Protein 6W9Y (pdb70)

Secondary structure (DSSP, 8-state):
-HHHHHHHHHHHHHHHHHHHHHHHHHH-/-HHHHHHHHHHHHHHHHHHHHHHHHHH-/-HHHHHHHHHHHHHHHHHHHHHHHHHH-/-HHHHHHHHHHHHHHHHHHHHHH-

Radius of gyration: 13.81 Å; Cα contacts (8 Å, |Δi|>4): 147; chains: 4; bounding box: 20×27×42 Å

Sequence (108 aa):
PELLFILVAILGGLFGAIVAFLLALRRLPELLFILVAILGGLFGAIVAFLLALRRLPELLFILVAILGGLFGAIVAFLLALRRLELLFILVAILGGLFGAIVAFLLAL

Solvent-accessible surface area: 7467 Å² total; per-residue (Å²): 107,128,150,74,30,57,85,22,0,47,83,6,0,46,125,5,12,85,56,2,110,101,51,23,87,194,105,179,108,108,123,119,123,11,99,65,0,33,121,5,0,48,117,0,8,81,43,15,120,103,103,47,86,194,210,179,114,103,124,49,106,43,62,2,0,64,27,0,0,36,33,0,1,10,48,10,49,32,85,51,71,172,144,192,161,33,105,163,62,1,70,65,69,39,47,51,19,111,38,29,4,55,60,64,49,144,94,66

B-factor: mean 86.13, std 27.81, range [41.72, 171.98]

Foldseek 3Di:
DVVVVVVVVVVVVVVVVVVVVVVVVVVD/DVVVVVVVVVVVVVVVVVVVVVVVVVVD/DVVVVVVVVVVVVVVVVVVVVVVVVVVD/DVVVVVVVVVVVVVVVVVVVVVVD

Structure (mmCIF, N/CA/C/O backbone):
data_6W9Y
#
_entry.id   6W9Y
#
_cell.length_a   41.489
_cell.length_b   64.975
_cell.length_c   85.160
_cell.angle_alpha   90.000
_cell.angle_beta   90.000
_cell.angle_gamma   90.000
#
_symmetry.space_group_name_H-M   'C 2 2 21'
#
loop_
_entity.id
_entity.type
_entity.pdbx_description
1 polymer 'De novo designed receptor transmembrane domain proMP 1.2'
2 non-polymer '(2S)-2,3-dihydroxypropyl (9Z)-octadec-9-enoate'
#
loop_
_atom_site.group_PDB
_atom_site.id
_atom_site.type_symbol
_atom_site.label_atom_id
_atom_site.label_alt_id
_atom_site.label_comp_id
_atom_site.label_asym_id
_atom_site.label_entity_id
_atom_site.label_seq_id
_atom_site.pdbx_PDB_ins_code
_atom_site.Cartn_x
_atom_site.Cartn_y
_atom_site.Cartn_z
_atom_site.occupancy
_atom_site.B_iso_or_equiv
_atom_site.auth_seq_id
_atom_site.auth_comp_id
_atom_site.auth_asym_id
_atom_site.auth_atom_id
_atom_site.pdbx_PDB_model_num
ATOM 1 N N . PRO A 1 2 ? 3.123 7.290 13.602 1.00 90.09 2 PRO A N 1
ATOM 2 C CA . PRO A 1 2 ? 2.319 8.407 13.096 1.00 86.59 2 PRO A CA 1
ATOM 3 C C . PRO A 1 2 ? 3.076 9.269 12.089 1.00 79.91 2 PRO A C 1
ATOM 4 O O . PRO A 1 2 ? 2.454 9.874 11.216 1.00 84.97 2 PRO A O 1
ATOM 8 N N . GLU A 1 3 ? 4.404 9.327 12.211 1.00 75.44 3 GLU A N 1
ATOM 9 C CA . GLU A 1 3 ? 5.189 10.104 11.257 1.00 67.82 3 GLU A CA 1
ATOM 10 C C . GLU A 1 3 ? 5.170 9.459 9.877 1.00 71.30 3 GLU A C 1
ATOM 11 O O . GLU A 1 3 ? 5.093 10.159 8.861 1.00 65.60 3 GLU A O 1
ATOM 17 N N . LEU A 1 4 ? 5.229 8.127 9.821 1.00 79.91 4 LEU A N 1
ATOM 18 C CA . LEU A 1 4 ? 5.205 7.440 8.534 1.00 78.31 4 LEU A CA 1
ATOM 19 C C . LEU A 1 4 ? 3.868 7.635 7.828 1.00 73.00 4 LEU A C 1
ATOM 20 O O . LEU A 1 4 ? 3.827 7.787 6.602 1.00 73.64 4 LEU A O 1
ATOM 25 N N . LEU A 1 5 ? 2.765 7.640 8.582 1.00 72.96 5 LEU A N 1
ATOM 26 C CA . LEU A 1 5 ? 1.458 7.837 7.964 1.00 67.36 5 LEU A CA 1
ATOM 27 C C . LEU A 1 5 ? 1.266 9.277 7.503 1.00 63.16 5 LEU A C 1
ATOM 28 O O . LEU A 1 5 ? 0.563 9.520 6.515 1.00 71.48 5 LEU A O 1
ATOM 33 N N . PHE A 1 6 ? 1.884 10.238 8.193 1.00 58.60 6 PHE A N 1
ATOM 34 C CA . PHE A 1 6 ? 1.773 11.637 7.791 1.00 57.67 6 PHE A CA 1
ATOM 35 C C . PHE A 1 6 ? 2.384 11.862 6.414 1.00 53.35 6 PHE A C 1
ATOM 36 O O . PHE A 1 6 ? 1.756 12.457 5.530 1.00 56.43 6 PHE A O 1
ATOM 44 N N . ILE A 1 7 ? 3.618 11.393 6.214 1.00 54.20 7 ILE A N 1
ATOM 45 C CA . ILE A 1 7 ? 4.281 11.575 4.928 1.00 57.32 7 ILE A CA 1
ATOM 46 C C . ILE A 1 7 ? 3.652 10.684 3.864 1.00 61.08 7 ILE A C 1
ATOM 47 O O . ILE A 1 7 ? 3.710 10.997 2.669 1.00 58.53 7 ILE A O 1
ATOM 52 N N . LEU A 1 8 ? 3.030 9.574 4.270 1.00 63.20 8 LEU A N 1
ATOM 53 C CA . LEU A 1 8 ? 2.392 8.684 3.306 1.00 65.10 8 LEU A CA 1
ATOM 54 C C . LEU A 1 8 ? 1.187 9.353 2.657 1.00 70.33 8 LEU A C 1
ATOM 55 O O . LEU A 1 8 ? 1.117 9.483 1.429 1.00 62.96 8 LEU A O 1
ATOM 60 N N . VAL A 1 9 ? 0.222 9.788 3.472 1.00 73.76 9 VAL A N 1
ATOM 61 C CA . VAL A 1 9 ? -0.968 10.436 2.935 1.00 66.93 9 VAL A CA 1
ATOM 62 C C . VAL A 1 9 ? -0.639 11.775 2.290 1.00 65.48 9 VAL A C 1
ATOM 63 O O . VAL A 1 9 ? -1.423 12.274 1.474 1.00 61.24 9 VAL A O 1
ATOM 67 N N . ALA A 1 10 ? 0.501 12.378 2.638 1.00 46.51 10 ALA A N 1
ATOM 68 C CA . ALA A 1 10 ? 0.944 13.570 1.924 1.00 57.76 10 ALA A CA 1
ATOM 69 C C . ALA A 1 10 ? 1.389 13.220 0.511 1.00 57.41 10 ALA A C 1
ATOM 70 O O . ALA A 1 10 ? 1.102 13.958 -0.439 1.00 58.78 10 ALA A O 1
ATOM 72 N N . ILE A 1 11 ? 2.090 12.095 0.355 1.00 55.00 11 ILE A N 1
ATOM 73 C CA . ILE A 1 11 ? 2.466 11.626 -0.974 1.00 56.90 11 ILE A CA 1
ATOM 74 C C . ILE A 1 11 ? 1.238 11.134 -1.729 1.00 55.73 11 ILE A C 1
ATOM 75 O O . ILE A 1 11 ? 1.076 11.408 -2.924 1.00 53.16 11 ILE A O 1
ATOM 80 N N . LEU A 1 12 ? 0.353 10.403 -1.045 1.00 51.85 12 LEU A N 1
ATOM 81 C CA . LEU A 1 12 ? -0.874 9.947 -1.688 1.00 55.66 12 LEU A CA 1
ATOM 82 C C . LEU A 1 12 ? -1.768 11.119 -2.069 1.00 57.82 12 LEU A C 1
ATOM 83 O O . LEU A 1 12 ? -2.451 11.070 -3.098 1.00 53.98 12 LEU A O 1
ATOM 88 N N . GLY A 1 13 ? -1.775 12.181 -1.260 1.00 57.43 13 GLY A N 1
ATOM 89 C CA . GLY A 1 13 ? -2.533 13.368 -1.624 1.00 56.48 13 GLY A CA 1
ATOM 90 C C . GLY A 1 13 ? -2.005 14.028 -2.884 1.00 52.81 13 GLY A C 1
ATOM 91 O O . GLY A 1 13 ? -2.778 14.436 -3.755 1.00 59.18 13 GLY A O 1
ATOM 92 N N . GLY A 1 14 ? -0.682 14.140 -2.996 1.00 48.26 14 GLY A N 1
ATOM 93 C CA . GLY A 1 14 ? -0.098 14.665 -4.218 1.00 53.84 14 GLY A CA 1
ATOM 94 C C . GLY A 1 14 ? -0.266 13.718 -5.389 1.00 59.42 14 GLY A C 1
ATOM 95 O O . GLY A 1 14 ? -0.452 14.153 -6.529 1.00 54.08 14 GLY A O 1
ATOM 96 N N . LEU A 1 15 ? -0.194 12.410 -5.127 1.00 52.72 15 LEU A N 1
ATOM 97 C CA . LEU A 1 15 ? -0.450 11.425 -6.173 1.00 55.87 15 LEU A CA 1
ATOM 98 C C . LEU A 1 15 ? -1.900 11.488 -6.638 1.00 58.71 15 LEU A C 1
ATOM 99 O O . LEU A 1 15 ? -2.183 11.380 -7.837 1.0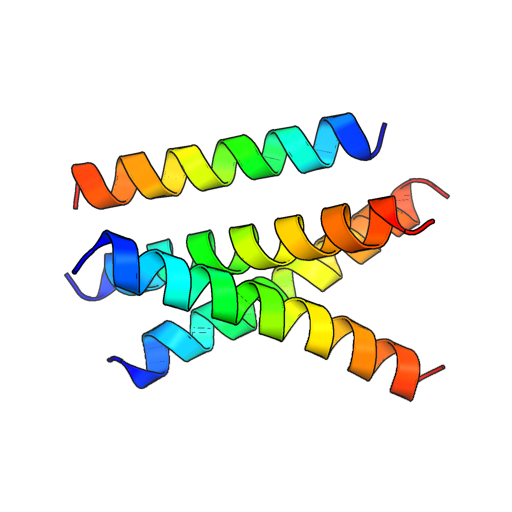0 65.96 15 LEU A O 1
ATOM 104 N N . PHE A 1 16 ? -2.830 11.669 -5.699 1.00 61.19 16 PHE A N 1
ATOM 105 C CA . PHE A 1 16 ? -4.244 11.756 -6.049 1.00 62.44 16 PHE A CA 1
ATOM 106 C C . PHE A 1 16 ? -4.575 13.096 -6.695 1.00 63.21 16 PHE A C 1
ATOM 107 O O . PHE A 1 16 ? -5.400 13.161 -7.613 1.00 54.89 16 PHE A O 1
ATOM 115 N N . GLY A 1 17 ? -3.940 14.175 -6.232 1.00 59.98 17 GLY A N 1
ATOM 116 C CA . GLY A 1 17 ? -4.231 15.487 -6.784 1.00 63.92 17 GLY A CA 1
ATOM 117 C C . GLY A 1 17 ? -3.777 15.650 -8.220 1.00 62.47 17 GLY A C 1
ATOM 118 O O . GLY A 1 17 ? -4.403 16.383 -8.992 1.00 67.95 17 GLY A O 1
ATOM 119 N N . ALA A 1 18 ? -2.692 14.975 -8.603 1.00 50.45 18 ALA A N 1
ATOM 120 C CA . ALA A 1 18 ? -2.216 15.069 -9.979 1.00 56.32 18 ALA A CA 1
ATOM 121 C C . ALA A 1 18 ? -3.147 14.353 -10.947 1.00 58.87 18 ALA A C 1
ATOM 122 O O . ALA A 1 18 ? -3.313 14.796 -12.090 1.00 54.42 18 ALA A O 1
ATOM 124 N N . ILE A 1 19 ? -3.770 13.259 -10.510 1.00 52.55 19 ILE A N 1
ATOM 125 C CA . ILE A 1 19 ? -4.677 12.525 -11.384 1.00 65.75 19 ILE A CA 1
ATOM 126 C C . ILE A 1 19 ? -5.960 13.316 -11.603 1.00 74.75 19 ILE A C 1
ATOM 127 O O . ILE A 1 19 ? -6.470 13.398 -12.727 1.00 79.56 19 ILE A O 1
ATOM 132 N N . VAL A 1 20 ? -6.505 13.904 -10.535 1.00 58.01 20 VAL A N 1
ATOM 133 C CA . VAL A 1 20 ? -7.718 14.707 -10.664 1.00 63.57 20 VAL A CA 1
ATOM 134 C C . VAL A 1 20 ? -7.458 15.927 -11.539 1.00 62.14 20 VAL A C 1
ATOM 135 O O . VAL A 1 20 ? -8.311 16.330 -12.340 1.00 65.27 20 VAL A O 1
ATOM 139 N N . ALA A 1 21 ? -6.276 16.530 -11.404 1.00 60.34 21 ALA A N 1
ATOM 140 C CA . ALA A 1 21 ? -5.918 17.649 -12.269 1.00 71.55 21 ALA A CA 1
ATOM 141 C C . ALA A 1 21 ? -5.766 17.199 -13.718 1.00 68.63 21 ALA A C 1
ATOM 142 O O . ALA A 1 21 ? -6.127 17.937 -14.643 1.00 68.15 21 ALA A O 1
ATOM 144 N N . PHE A 1 22 ? -5.236 15.992 -13.935 1.00 61.04 22 PHE A N 1
ATOM 145 C CA . PHE A 1 22 ? -5.127 15.468 -15.293 1.00 70.44 22 PHE A CA 1
ATOM 146 C C . PHE A 1 22 ? -6.502 15.212 -15.893 1.00 73.91 22 PHE A C 1
ATOM 147 O O . PHE A 1 22 ? -6.736 15.507 -17.071 1.00 68.47 22 PHE A O 1
ATOM 155 N N . LEU A 1 23 ? -7.423 14.656 -15.102 1.00 71.52 23 LEU A N 1
ATOM 156 C CA . LEU A 1 23 ? -8.792 14.487 -15.575 1.00 68.97 23 LEU A CA 1
ATOM 157 C C . LEU A 1 23 ? -9.483 15.831 -15.759 1.00 71.46 23 LEU A C 1
ATOM 158 O O . LEU A 1 23 ? -10.330 15.977 -16.648 1.00 74.75 23 LEU A O 1
ATOM 163 N N . LEU A 1 24 ? -9.136 16.822 -14.933 1.00 72.55 24 LEU A N 1
ATOM 164 C CA . LEU A 1 24 ? -9.618 18.179 -15.163 1.00 78.79 24 LEU A CA 1
ATOM 165 C C . LEU A 1 24 ? -9.011 18.777 -16.425 1.00 81.79 24 LEU A C 1
ATOM 166 O O . LEU A 1 24 ? -9.654 19.588 -17.101 1.00 83.63 24 LEU A O 1
ATOM 171 N N . ALA A 1 25 ? -7.777 18.390 -16.756 1.00 79.18 25 ALA A N 1
ATOM 172 C CA . ALA A 1 25 ? -7.143 18.904 -17.964 1.00 76.49 25 ALA A CA 1
ATOM 173 C C . ALA A 1 25 ? -7.761 18.291 -19.213 1.00 80.38 25 ALA A C 1
ATOM 174 O O . ALA A 1 25 ? -7.959 18.985 -20.219 1.00 80.93 25 ALA A O 1
ATOM 176 N N . LEU A 1 26 ? -8.072 16.993 -19.169 1.00 78.19 26 LEU A N 1
ATOM 177 C CA . LEU A 1 26 ? -8.752 16.347 -20.285 1.00 8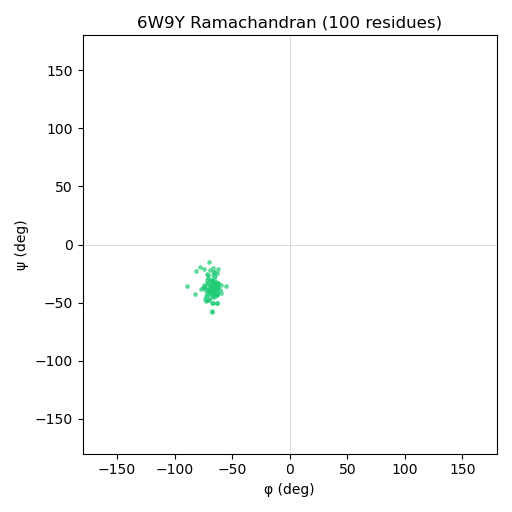9.94 26 LEU A CA 1
ATOM 178 C C . LEU A 1 26 ? -10.135 16.932 -20.528 1.00 97.49 26 LEU A C 1
ATOM 179 O O . LEU A 1 26 ? -10.648 16.835 -21.647 1.00 100.80 26 LEU A O 1
ATOM 184 N N . ARG A 1 27 ? -10.747 17.527 -19.504 1.00 100.39 27 ARG A N 1
ATOM 185 C CA . ARG A 1 27 ? -12.065 18.125 -19.664 1.00 108.33 27 ARG A CA 1
ATOM 186 C C . ARG A 1 27 ? -12.019 19.336 -20.584 1.00 110.73 27 ARG A C 1
ATOM 187 O O . ARG A 1 27 ? -13.026 19.669 -21.218 1.00 116.08 27 ARG A O 1
ATOM 195 N N . ARG A 1 28 ? -10.865 20.001 -20.673 1.00 107.77 28 ARG A N 1
ATOM 196 C CA . ARG A 1 28 ? -10.744 21.176 -21.532 1.00 111.42 28 ARG A CA 1
ATOM 197 C C . ARG A 1 28 ? -10.741 20.785 -23.007 1.00 109.66 28 ARG A C 1
ATOM 198 O O . ARG A 1 28 ? -11.456 21.381 -23.822 1.00 116.95 28 ARG A O 1
ATOM 206 N N . LEU A 1 29 ? -9.937 19.788 -23.366 1.00 102.88 29 LEU A N 1
ATOM 207 C CA . LEU A 1 29 ? -9.800 19.369 -24.756 1.00 105.33 29 LEU A CA 1
ATOM 208 C C . LEU A 1 29 ? -10.519 18.050 -25.024 1.00 104.60 29 LEU A C 1
ATOM 209 O O . LEU A 1 29 ? -11.24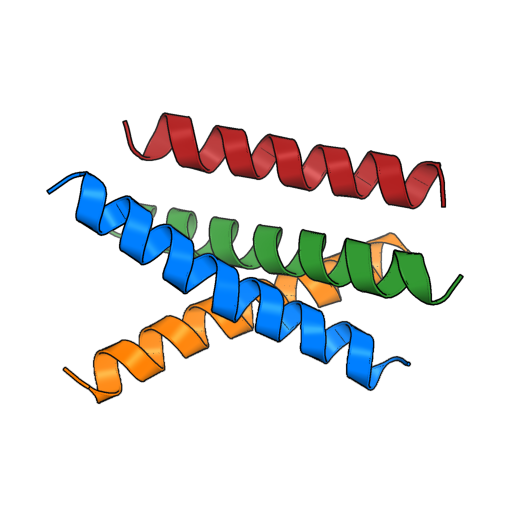8 17.919 -26.008 1.00 109.81 29 LEU A O 1
ATOM 214 N N . PRO B 1 2 ? 7.582 24.132 15.046 1.00 105.47 2 PRO B N 1
ATOM 215 C CA . PRO B 1 2 ? 7.714 22.907 14.251 1.00 106.52 2 PRO B CA 1
ATOM 216 C C . PRO B 1 2 ? 6.511 22.667 13.345 1.00 105.87 2 PRO B C 1
ATOM 217 O O . PRO B 1 2 ? 6.542 21.764 12.508 1.00 106.48 2 PRO B O 1
ATOM 221 N N . GLU B 1 3 ? 5.463 23.475 13.517 1.00 102.20 3 GLU B N 1
ATOM 222 C CA . GLU B 1 3 ? 4.256 23.305 12.716 1.00 99.69 3 GLU B CA 1
ATOM 223 C C . GLU B 1 3 ? 4.518 23.627 11.250 1.00 93.71 3 GLU B C 1
ATOM 224 O O . GLU B 1 3 ? 4.179 22.837 10.362 1.00 96.87 3 GLU B O 1
ATOM 230 N N . LEU B 1 4 ? 5.125 24.786 10.978 1.00 86.02 4 LEU B N 1
ATOM 231 C CA . LEU B 1 4 ? 5.361 25.194 9.597 1.00 75.21 4 LEU B CA 1
ATOM 232 C C . LEU B 1 4 ? 6.312 24.244 8.881 1.00 77.54 4 LEU B C 1
ATOM 233 O O . LEU B 1 4 ? 6.161 24.006 7.677 1.00 71.50 4 LEU B O 1
ATOM 238 N N . LEU B 1 5 ? 7.291 23.689 9.598 1.00 89.30 5 LEU B N 1
ATOM 239 C CA . LEU B 1 5 ? 8.245 22.787 8.962 1.00 93.82 5 LEU B CA 1
ATOM 240 C C . LEU B 1 5 ? 7.577 21.488 8.529 1.00 87.56 5 LEU B C 1
ATOM 241 O O . LEU B 1 5 ? 7.881 20.955 7.456 1.00 93.64 5 LEU B O 1
ATOM 246 N N . PHE B 1 6 ? 6.660 20.966 9.347 1.00 75.40 6 PHE B N 1
ATOM 247 C CA . PHE B 1 6 ? 5.926 19.766 8.964 1.00 66.45 6 PHE B CA 1
ATOM 248 C C . PHE B 1 6 ? 4.952 20.028 7.824 1.00 63.82 6 PHE B C 1
ATOM 249 O O . PHE B 1 6 ? 4.565 19.084 7.127 1.00 63.84 6 PHE B O 1
ATOM 257 N N . ILE B 1 7 ? 4.548 21.283 7.616 1.00 60.89 7 ILE B N 1
ATOM 258 C CA . ILE B 1 7 ? 3.726 21.614 6.457 1.00 65.32 7 ILE B CA 1
ATOM 259 C C . ILE B 1 7 ? 4.544 21.482 5.179 1.00 65.05 7 ILE B C 1
ATOM 260 O O . ILE B 1 7 ? 4.090 20.901 4.186 1.00 69.01 7 ILE B O 1
ATOM 265 N N . LEU B 1 8 ? 5.765 22.022 5.189 1.00 63.23 8 LEU B N 1
ATOM 266 C CA . LEU B 1 8 ? 6.635 21.912 4.024 1.00 63.99 8 LEU B CA 1
ATOM 267 C C . LEU B 1 8 ? 6.960 20.455 3.720 1.00 63.23 8 LEU B C 1
ATOM 268 O O . LEU B 1 8 ? 7.102 20.074 2.553 1.00 68.26 8 LEU B O 1
ATOM 273 N N . VAL B 1 9 ? 7.074 19.625 4.759 1.00 58.31 9 VAL B N 1
ATOM 274 C CA . VAL B 1 9 ? 7.260 18.192 4.548 1.00 54.46 9 VAL B CA 1
ATOM 275 C C . VAL B 1 9 ? 6.050 17.602 3.834 1.00 59.34 9 VAL B C 1
ATOM 276 O O . VAL B 1 9 ? 6.188 16.803 2.899 1.00 59.29 9 VAL B O 1
ATOM 280 N N . ALA B 1 10 ? 4.846 17.993 4.257 1.00 56.85 10 ALA B N 1
ATOM 281 C CA . ALA B 1 10 ? 3.641 17.536 3.574 1.00 50.01 10 ALA B CA 1
ATOM 282 C C . ALA B 1 10 ? 3.546 18.124 2.172 1.00 58.65 10 ALA B C 1
ATOM 283 O O . ALA B 1 10 ? 3.121 17.438 1.234 1.00 54.69 10 ALA B O 1
ATOM 285 N N . ILE B 1 11 ? 3.934 19.390 2.006 1.00 61.58 11 ILE B N 1
ATOM 286 C CA . ILE B 1 11 ? 3.920 19.998 0.679 1.00 54.11 11 ILE B CA 1
ATOM 287 C C . ILE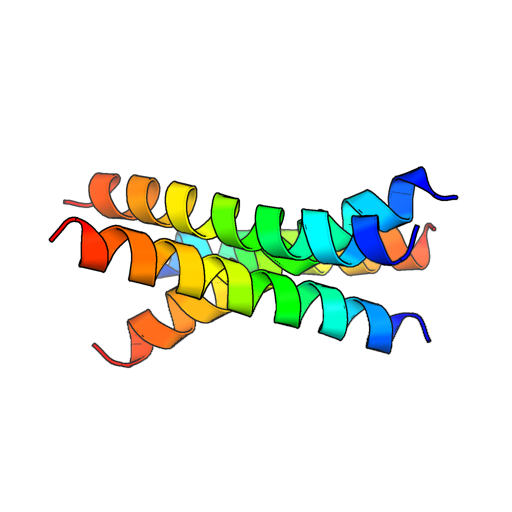 B 1 11 ? 4.958 19.337 -0.219 1.00 62.36 11 ILE B C 1
ATOM 288 O O . ILE B 1 11 ? 4.690 19.045 -1.391 1.00 59.52 11 ILE B O 1
ATOM 293 N N . LEU B 1 12 ? 6.154 19.079 0.317 1.00 61.55 12 LEU B N 1
ATOM 294 C CA . LEU B 1 12 ? 7.190 18.420 -0.473 1.00 59.95 12 LEU B CA 1
ATOM 295 C C . LEU B 1 12 ? 6.785 16.995 -0.828 1.00 59.44 12 LEU B C 1
ATOM 296 O O . LEU B 1 12 ? 7.117 16.498 -1.911 1.00 55.22 12 LEU B O 1
ATOM 301 N N . GLY B 1 13 ? 6.068 16.321 0.073 1.00 59.41 13 GLY B N 1
ATOM 302 C CA . GLY B 1 13 ? 5.577 14.988 -0.238 1.00 56.49 13 GLY B CA 1
ATOM 303 C C . GLY B 1 13 ? 4.529 14.998 -1.333 1.00 50.93 13 GLY B C 1
ATOM 304 O O . GLY B 1 13 ? 4.487 14.096 -2.176 1.00 56.43 13 GLY B O 1
ATOM 305 N N . GLY B 1 14 ? 3.664 16.015 -1.338 1.00 43.37 14 GLY B N 1
ATOM 306 C CA . GLY B 1 14 ? 2.695 16.141 -2.413 1.00 48.91 14 GLY B CA 1
ATOM 307 C C . GLY B 1 14 ? 3.350 16.489 -3.737 1.00 49.42 14 GLY B C 1
ATOM 308 O O . GLY B 1 14 ? 2.926 16.016 -4.795 1.00 51.25 14 GLY B O 1
ATOM 309 N N . LEU B 1 15 ? 4.387 17.327 -3.693 1.00 48.98 15 LEU B N 1
ATOM 310 C CA . LEU B 1 15 ? 5.181 17.594 -4.887 1.00 49.97 15 LEU B CA 1
ATOM 311 C C . LEU B 1 15 ? 5.818 16.315 -5.412 1.00 53.23 15 LEU B C 1
ATOM 312 O O . LEU B 1 15 ? 5.887 16.094 -6.627 1.00 52.73 15 LEU B O 1
ATOM 317 N N . PHE B 1 16 ? 6.288 15.458 -4.505 1.00 52.62 16 PHE B N 1
ATOM 318 C CA . PHE B 1 16 ? 6.897 14.198 -4.915 1.00 52.69 16 PHE B CA 1
ATOM 319 C C . PHE B 1 16 ? 5.858 13.243 -5.488 1.00 52.44 16 PHE B C 1
ATOM 320 O O . PHE B 1 16 ? 6.109 12.579 -6.501 1.00 51.45 16 PHE B O 1
ATOM 328 N N . GLY B 1 17 ? 4.684 13.167 -4.859 1.00 51.67 17 GLY B N 1
ATOM 329 C CA . GLY B 1 17 ? 3.662 12.248 -5.329 1.00 54.67 17 GLY B CA 1
ATOM 330 C C . GLY B 1 17 ? 3.106 12.629 -6.688 1.00 54.17 17 GLY B C 1
ATOM 331 O O . GLY B 1 17 ? 2.774 11.760 -7.499 1.00 54.01 17 GLY B O 1
ATOM 332 N N . ALA B 1 18 ? 2.991 13.932 -6.956 1.00 55.31 18 ALA B N 1
ATOM 333 C CA . ALA B 1 18 ? 2.495 14.376 -8.255 1.00 53.33 18 ALA B CA 1
ATOM 334 C C . ALA B 1 18 ? 3.471 14.019 -9.371 1.00 54.85 18 ALA B C 1
ATOM 335 O O . ALA B 1 18 ? 3.054 13.669 -10.483 1.00 51.71 18 ALA B O 1
ATOM 337 N N . ILE B 1 19 ? 4.773 14.100 -9.092 1.00 56.02 19 ILE B N 1
ATOM 338 C CA . ILE B 1 19 ? 5.773 13.729 -10.088 1.00 58.88 19 ILE B CA 1
ATOM 339 C C . ILE B 1 19 ? 5.804 12.219 -10.282 1.00 57.58 19 ILE B C 1
ATOM 340 O O . ILE B 1 19 ? 6.045 11.732 -11.394 1.00 62.04 19 ILE B O 1
ATOM 345 N N . VAL B 1 20 ? 5.546 11.452 -9.219 1.00 51.40 20 VAL B N 1
ATOM 346 C CA . VAL B 1 20 ? 5.431 10.003 -9.360 1.00 51.85 20 VAL B CA 1
ATOM 347 C C . VAL B 1 20 ? 4.251 9.651 -10.257 1.00 56.18 20 VAL B C 1
ATOM 348 O O . VAL B 1 20 ? 4.337 8.747 -11.097 1.00 61.74 20 VAL B O 1
ATOM 352 N N . ALA B 1 21 ? 3.133 10.366 -10.100 1.00 53.87 21 ALA B N 1
ATOM 353 C CA . ALA B 1 21 ? 1.983 10.142 -10.971 1.00 53.27 21 ALA B CA 1
ATOM 354 C C . ALA B 1 21 ? 2.314 10.452 -12.423 1.00 56.76 21 ALA B C 1
ATOM 355 O O . ALA B 1 21 ? 1.784 9.806 -13.334 1.00 53.54 21 ALA B O 1
ATOM 357 N N . PHE B 1 22 ? 3.186 11.434 -12.658 1.00 60.07 22 PHE B N 1
ATOM 358 C CA . PHE B 1 22 ? 3.591 11.765 -14.018 1.00 52.19 22 PHE B CA 1
ATOM 359 C C . PHE B 1 22 ? 4.559 10.731 -14.580 1.00 55.47 22 PHE B C 1
ATOM 360 O O . PHE B 1 22 ? 4.495 10.400 -15.769 1.00 68.76 22 PHE B O 1
ATOM 368 N N . LEU B 1 23 ? 5.460 10.213 -13.742 1.00 57.18 23 LEU B N 1
ATOM 369 C CA . LEU B 1 23 ? 6.407 9.208 -14.214 1.00 58.83 23 LEU B CA 1
ATOM 370 C C . LEU B 1 23 ? 5.707 7.888 -14.510 1.00 59.03 23 LEU B C 1
ATOM 371 O O . LEU B 1 23 ? 6.045 7.206 -15.484 1.00 70.47 23 LEU B O 1
ATOM 376 N N . LEU B 1 24 ? 4.731 7.512 -13.680 1.00 61.74 24 LEU B N 1
ATOM 377 C CA . LEU B 1 24 ? 3.939 6.321 -13.967 1.00 69.42 24 LEU B CA 1
ATOM 378 C C . LEU B 1 24 ? 3.153 6.475 -15.261 1.00 72.33 24 LEU B C 1
ATOM 379 O O . LEU B 1 24 ? 2.946 5.494 -15.983 1.00 71.64 24 LEU B O 1
ATOM 384 N N . ALA B 1 25 ? 2.710 7.695 -15.569 1.00 66.88 25 ALA B N 1
ATOM 385 C CA . ALA B 1 25 ? 1.992 7.922 -16.818 1.00 67.51 25 ALA B CA 1
ATOM 386 C C . ALA B 1 25 ? 2.923 7.793 -18.015 1.00 68.49 25 ALA B C 1
ATOM 387 O O . ALA B 1 25 ? 2.548 7.211 -19.040 1.00 67.70 25 ALA B O 1
ATOM 389 N N . LEU B 1 26 ? 4.144 8.323 -17.903 1.00 70.92 26 LEU B N 1
ATOM 390 C CA . LEU B 1 26 ? 5.123 8.164 -18.973 1.00 71.29 26 LEU B CA 1
ATOM 391 C C . LEU B 1 26 ? 5.545 6.711 -19.140 1.00 77.03 26 LEU B C 1
ATOM 392 O O . LEU B 1 26 ? 5.845 6.280 -20.259 1.00 86.52 26 LEU B O 1
ATOM 397 N N . ARG B 1 27 ? 5.587 5.951 -18.043 1.00 76.46 27 ARG B N 1
ATOM 398 C CA . ARG B 1 27 ? 5.913 4.533 -18.136 1.00 82.93 27 ARG B CA 1
ATOM 399 C C . ARG B 1 27 ? 4.913 3.801 -19.021 1.00 78.59 27 ARG B C 1
ATOM 400 O O . ARG B 1 27 ? 5.277 2.871 -19.749 1.00 85.29 27 ARG B O 1
ATOM 408 N N . ARG B 1 28 ? 3.645 4.216 -18.977 1.00 75.16 28 ARG B N 1
ATOM 409 C CA . ARG B 1 28 ? 2.644 3.640 -19.868 1.00 83.28 28 ARG B CA 1
ATOM 410 C C . ARG B 1 28 ? 2.847 4.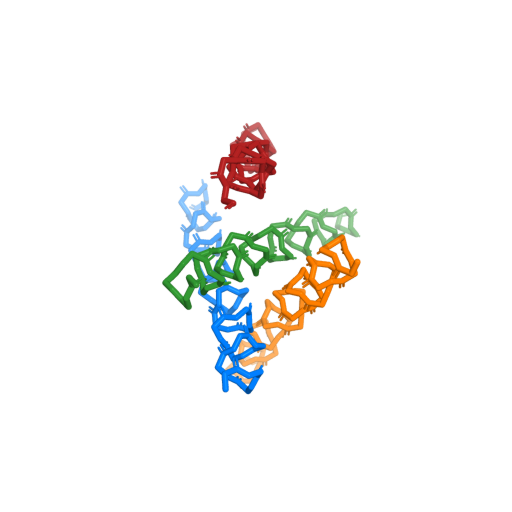113 -21.303 1.00 89.14 28 ARG B C 1
ATOM 411 O O . ARG B 1 28 ? 2.689 3.333 -22.250 1.00 90.50 28 ARG B O 1
ATOM 419 N N . LEU B 1 29 ? 3.199 5.382 -21.481 1.00 92.66 29 LEU B N 1
ATOM 420 C CA . LEU B 1 29 ? 3.429 5.943 -22.807 1.00 92.11 29 LEU B CA 1
ATOM 421 C C . LEU B 1 29 ? 4.846 5.650 -23.289 1.00 97.53 29 LEU B C 1
ATOM 422 O O . LEU B 1 29 ? 5.165 5.839 -24.462 1.00 104.44 29 LEU B O 1
ATOM 427 N N . PRO C 1 2 ? -4.126 15.016 18.915 1.00 140.50 2 PRO C N 1
ATOM 428 C CA . PRO C 1 2 ? -5.046 15.126 17.778 1.00 132.31 2 PRO C CA 1
ATOM 429 C C . PRO C 1 2 ? -4.472 14.513 16.506 1.00 122.30 2 PRO C C 1
ATOM 430 O O . PRO C 1 2 ? -4.121 15.236 15.575 1.00 119.23 2 PRO C O 1
ATOM 434 N N . GLU C 1 3 ? -4.383 13.181 16.476 1.00 121.15 3 GLU C N 1
ATOM 435 C CA . GLU C 1 3 ? -3.833 12.488 15.317 1.00 125.51 3 GLU C CA 1
AT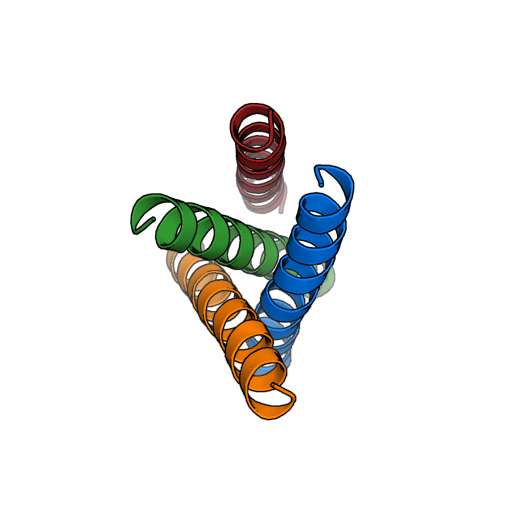OM 436 C C . GLU C 1 3 ? -4.752 12.574 14.104 1.00 120.32 3 GLU C C 1
ATOM 437 O O . GLU C 1 3 ? -4.312 12.294 12.984 1.00 116.10 3 GLU C O 1
ATOM 443 N N . LEU C 1 4 ? -6.013 12.967 14.300 1.00 120.63 4 LEU C N 1
ATOM 444 C CA . LEU C 1 4 ? -6.952 13.046 13.185 1.00 111.46 4 LEU C CA 1
ATOM 445 C C . LEU C 1 4 ? -6.638 14.230 12.277 1.00 98.60 4 LEU C C 1
ATOM 446 O O . LEU C 1 4 ? -6.573 14.084 11.050 1.00 90.41 4 LEU C O 1
ATOM 451 N N . LEU C 1 5 ? -6.446 15.415 12.860 1.00 99.41 5 LEU C N 1
ATOM 452 C CA . LEU C 1 5 ? -6.218 16.611 12.059 1.00 92.72 5 LEU C CA 1
ATOM 453 C C . LEU C 1 5 ? -4.799 16.702 11.515 1.00 83.75 5 LEU C C 1
ATOM 454 O O . LEU C 1 5 ? -4.570 17.447 10.557 1.00 73.96 5 LEU C O 1
ATOM 459 N N . PHE C 1 6 ? -3.843 15.974 12.097 1.00 81.89 6 PHE C N 1
ATOM 460 C CA . PHE C 1 6 ? -2.509 15.917 11.506 1.00 82.26 6 PHE C CA 1
ATOM 461 C C . PHE C 1 6 ? -2.553 15.279 10.123 1.00 75.77 6 PHE C C 1
ATOM 462 O O . PHE C 1 6 ? -1.826 15.696 9.214 1.00 69.40 6 PHE C O 1
ATOM 470 N N . ILE C 1 7 ? -3.410 14.272 9.943 1.00 74.82 7 ILE C N 1
ATOM 471 C CA . ILE C 1 7 ? -3.515 13.594 8.655 1.00 72.32 7 ILE C CA 1
ATOM 472 C C . ILE C 1 7 ? -4.251 14.468 7.647 1.00 68.91 7 ILE C C 1
ATOM 473 O O . ILE C 1 7 ? -3.937 14.458 6.450 1.00 61.39 7 ILE C O 1
ATOM 478 N N . LEU C 1 8 ? -5.236 15.239 8.110 1.00 71.94 8 LEU C N 1
ATOM 479 C CA . LEU C 1 8 ? -5.998 16.094 7.204 1.00 72.02 8 LEU C CA 1
ATOM 480 C C . LEU C 1 8 ? -5.120 17.186 6.608 1.00 73.59 8 LEU C C 1
ATOM 481 O O . LEU C 1 8 ? -5.170 17.450 5.401 1.00 76.67 8 LEU C O 1
ATOM 486 N N . VAL C 1 9 ? -4.314 17.842 7.445 1.00 69.25 9 VAL C N 1
ATOM 487 C CA . VAL C 1 9 ? -3.397 18.860 6.944 1.00 70.88 9 VAL C CA 1
ATOM 488 C C . VAL C 1 9 ? -2.336 18.231 6.050 1.00 63.80 9 VAL C C 1
ATOM 489 O O . VAL C 1 9 ? -1.834 18.876 5.121 1.00 58.48 9 VAL C O 1
ATOM 493 N N . ALA C 1 10 ? -1.985 16.967 6.300 1.00 59.08 10 ALA C N 1
ATOM 494 C CA . ALA C 1 10 ? -1.093 16.256 5.392 1.00 56.74 10 ALA C CA 1
ATOM 495 C C . ALA C 1 10 ? -1.743 16.061 4.027 1.00 65.84 10 ALA C C 1
ATOM 496 O O . ALA C 1 10 ? -1.073 16.170 2.994 1.00 50.28 10 ALA C O 1
ATOM 498 N N . ILE C 1 11 ? -3.044 15.765 4.005 1.00 56.39 11 ILE C N 1
ATOM 499 C CA . ILE C 1 11 ? -3.762 15.684 2.737 1.00 47.69 11 ILE C CA 1
ATOM 500 C C . ILE C 1 11 ? -3.842 17.059 2.088 1.00 58.86 11 ILE C C 1
ATOM 501 O O . ILE C 1 11 ? -3.625 17.204 0.879 1.00 53.62 11 ILE C O 1
ATOM 506 N N . LEU C 1 12 ? -4.148 18.089 2.881 1.00 61.36 12 LEU C N 1
ATOM 507 C CA . LEU C 1 12 ? -4.186 19.448 2.350 1.00 57.47 12 LEU C CA 1
ATOM 508 C C . LEU C 1 12 ? -2.811 19.883 1.860 1.00 58.84 12 LEU C C 1
ATOM 509 O O . LEU C 1 12 ? -2.688 20.504 0.797 1.00 62.29 12 LEU C O 1
ATOM 514 N N . GLY C 1 13 ? -1.763 19.566 2.623 1.00 55.07 13 GLY C N 1
ATOM 515 C CA . GLY C 1 13 ? -0.417 19.896 2.184 1.00 52.05 13 GLY C CA 1
ATOM 516 C C . GLY C 1 13 ? -0.002 19.122 0.946 1.00 53.52 13 GLY C C 1
ATOM 517 O O . GLY C 1 13 ? 0.674 19.659 0.064 1.00 48.30 13 GLY C O 1
ATOM 518 N N . GLY C 1 14 ? -0.401 17.852 0.863 1.00 58.97 14 GLY C N 1
ATOM 519 C CA . GLY C 1 14 ? -0.090 17.068 -0.321 1.00 57.88 14 GLY C CA 1
ATOM 520 C C . GLY C 1 14 ? -0.814 17.572 -1.554 1.00 62.90 14 GLY C C 1
ATOM 521 O O . GLY C 1 14 ? -0.224 17.677 -2.634 1.00 62.49 14 GLY C O 1
ATOM 522 N N . LEU C 1 15 ? -2.105 17.885 -1.414 1.00 55.36 15 LEU C N 1
ATOM 523 C CA . LEU C 1 15 ? -2.844 18.476 -2.524 1.00 57.08 15 LEU C CA 1
ATOM 524 C C . LEU C 1 15 ? -2.247 19.821 -2.919 1.00 62.52 15 LEU C C 1
ATOM 525 O O . LEU C 1 15 ? -2.185 20.160 -4.107 1.00 67.86 15 LEU C O 1
ATOM 530 N N . PHE C 1 16 ? -1.797 20.598 -1.931 1.00 55.89 16 PHE C N 1
ATOM 531 C CA . PHE C 1 16 ? -1.112 21.852 -2.225 1.00 55.43 16 PHE C CA 1
ATOM 532 C C . PHE C 1 16 ? 0.140 21.608 -3.057 1.00 58.84 16 PHE C C 1
ATOM 533 O O . PHE C 1 16 ? 0.422 22.353 -4.003 1.00 70.13 16 PHE C O 1
ATOM 541 N N . GLY C 1 17 ? 0.899 20.563 -2.725 1.00 55.51 17 GLY C N 1
ATOM 542 C CA . GLY C 1 17 ? 2.117 20.280 -3.466 1.00 58.56 17 GLY C CA 1
ATOM 543 C C . GLY C 1 17 ? 1.849 19.819 -4.886 1.00 59.21 17 GLY C C 1
ATOM 544 O O . GLY C 1 17 ? 2.604 20.145 -5.806 1.00 67.15 17 GLY C O 1
ATOM 545 N N . ALA C 1 18 ? 0.772 19.054 -5.085 1.00 60.49 18 ALA C N 1
ATOM 546 C CA . ALA C 1 18 ? 0.435 18.592 -6.427 1.00 56.88 18 ALA C CA 1
ATOM 547 C C . ALA C 1 18 ? -0.012 19.747 -7.313 1.00 61.56 18 ALA C C 1
ATOM 548 O O . ALA C 1 18 ? 0.357 19.812 -8.492 1.00 64.95 18 ALA C O 1
ATOM 550 N N . ILE C 1 19 ? -0.809 20.667 -6.765 1.00 68.63 19 ILE C N 1
ATOM 551 C CA . ILE C 1 19 ? -1.233 21.830 -7.537 1.00 74.55 19 ILE C CA 1
ATOM 552 C C . ILE C 1 19 ? -0.047 22.741 -7.826 1.00 72.84 19 ILE C C 1
ATOM 553 O O . ILE C 1 19 ? -0.011 23.417 -8.862 1.00 77.39 19 ILE C O 1
ATOM 558 N N . VAL C 1 20 ? 0.945 22.769 -6.933 1.00 68.18 20 VAL C N 1
ATOM 559 C CA . VAL C 1 20 ? 2.161 23.536 -7.195 1.00 69.77 20 VAL C CA 1
ATOM 560 C C . VAL C 1 20 ? 2.886 22.976 -8.413 1.00 75.70 20 VAL C C 1
ATOM 561 O O . VAL C 1 20 ? 3.238 23.713 -9.341 1.00 85.99 20 VAL C O 1
ATOM 565 N N . ALA C 1 21 ? 3.108 21.659 -8.432 1.00 70.70 21 ALA C N 1
ATOM 566 C CA . ALA C 1 21 ? 3.837 21.044 -9.537 1.00 75.79 21 ALA C CA 1
ATOM 567 C C . ALA C 1 21 ? 3.064 21.151 -10.845 1.00 74.11 21 ALA C C 1
ATOM 568 O O . ALA C 1 21 ? 3.658 21.379 -11.905 1.00 62.21 21 ALA C O 1
ATOM 570 N N . PHE C 1 22 ? 1.740 20.983 -10.791 1.00 83.11 22 PHE C N 1
ATOM 571 C CA . PHE C 1 22 ? 0.941 21.044 -12.010 1.00 85.18 22 PHE C CA 1
ATOM 572 C C . PHE C 1 22 ? 0.998 22.432 -12.634 1.00 86.19 22 PHE C C 1
ATOM 573 O O . PHE C 1 22 ? 1.041 22.568 -13.862 1.00 89.08 22 PHE C O 1
ATOM 581 N N . LEU C 1 23 ? 1.002 23.477 -11.804 1.00 84.94 23 LEU C N 1
ATOM 582 C CA . LEU C 1 23 ? 1.196 24.832 -12.301 1.00 88.01 23 LEU C CA 1
ATOM 583 C C . LEU C 1 23 ? 2.665 25.160 -12.532 1.00 85.92 23 LEU C C 1
ATOM 584 O O . LEU C 1 23 ? 2.968 26.062 -13.320 1.00 89.48 23 LEU C O 1
ATOM 589 N N . LEU C 1 24 ? 3.578 24.453 -11.862 1.00 87.05 24 LEU C N 1
ATOM 590 C CA . LEU C 1 24 ? 5.002 24.647 -12.116 1.00 93.66 24 LEU C CA 1
ATOM 591 C C . LEU C 1 24 ? 5.385 24.112 -13.490 1.00 99.57 24 LEU C C 1
ATOM 592 O O . LEU C 1 24 ? 6.071 24.790 -14.264 1.00 106.08 24 LEU C O 1
ATOM 597 N N . ALA C 1 25 ? 4.947 22.893 -13.810 1.00 95.31 25 ALA C N 1
ATOM 598 C CA . ALA C 1 25 ? 5.224 22.331 -15.126 1.00 96.13 25 ALA C CA 1
ATOM 599 C C . ALA C 1 25 ? 4.412 23.025 -16.212 1.00 100.42 25 ALA C C 1
ATOM 600 O O . ALA C 1 25 ? 4.829 23.050 -17.375 1.00 95.93 25 ALA C O 1
ATOM 602 N N . LEU C 1 26 ? 3.257 23.590 -15.852 1.00 107.48 26 LEU C N 1
ATOM 603 C CA . LEU C 1 26 ? 2.459 24.335 -16.820 1.00 116.07 26 LEU C CA 1
ATOM 604 C C . LEU C 1 26 ? 3.186 25.587 -17.290 1.00 123.50 26 LEU C C 1
ATOM 605 O O . LEU C 1 26 ? 2.944 26.065 -18.404 1.00 128.19 26 LEU C O 1
ATOM 610 N N . ARG C 1 27 ? 4.075 26.131 -16.458 1.00 123.07 27 ARG C N 1
ATOM 611 C CA . ARG C 1 27 ? 4.847 27.303 -16.859 1.00 133.25 27 ARG C CA 1
ATOM 612 C C . ARG C 1 27 ? 5.860 26.952 -17.940 1.00 142.56 27 ARG C C 1
ATOM 613 O O . ARG C 1 27 ? 6.080 27.736 -18.871 1.00 147.94 27 ARG C O 1
ATOM 621 N N . ARG C 1 28 ? 6.478 25.773 -17.835 1.00 142.07 28 ARG C N 1
ATOM 622 C CA . ARG C 1 28 ? 7.533 25.380 -18.762 1.00 149.25 28 ARG C CA 1
ATOM 623 C C . ARG C 1 28 ? 7.043 25.270 -20.200 1.00 146.89 28 ARG C C 1
ATOM 624 O O . ARG C 1 28 ? 7.859 25.341 -21.126 1.00 156.54 28 ARG C O 1
ATOM 632 N N . LEU C 1 29 ? 5.743 25.099 -20.413 1.00 129.12 29 LEU C N 1
ATOM 633 C CA . LEU C 1 29 ? 5.210 24.978 -21.764 1.00 115.91 29 LEU C CA 1
ATOM 634 C C . LEU C 1 29 ? 4.825 26.344 -22.324 1.00 113.57 29 LEU C C 1
ATOM 635 O O . LEU C 1 29 ? 5.686 27.121 -22.734 1.00 117.75 29 LEU C O 1
ATOM 640 N N . GLU D 1 3 ? -8.885 30.022 -18.075 1.00 136.72 3 GLU D N 1
ATOM 641 C CA . GLU D 1 3 ? -9.707 28.819 -18.047 1.00 132.92 3 GLU D CA 1
ATOM 642 C C . GLU D 1 3 ? -9.175 27.827 -17.018 1.00 137.95 3 GLU D C 1
ATOM 643 O O . GLU D 1 3 ? -9.701 27.730 -15.910 1.00 119.35 3 GLU D O 1
ATOM 649 N N . LEU D 1 4 ? -8.125 27.092 -17.389 1.00 135.52 4 LEU D N 1
ATOM 650 C CA . LEU D 1 4 ? -7.511 26.160 -16.448 1.00 127.19 4 LEU D CA 1
ATOM 651 C C . LEU D 1 4 ? -6.761 26.893 -15.343 1.00 122.59 4 LEU D C 1
ATOM 652 O O . LEU D 1 4 ? -6.652 26.381 -14.223 1.00 116.34 4 LEU D O 1
ATOM 657 N N . LEU D 1 5 ? -6.246 28.091 -15.632 1.00 129.33 5 LEU D N 1
ATOM 658 C CA . LEU D 1 5 ? -5.493 28.833 -14.627 1.00 130.7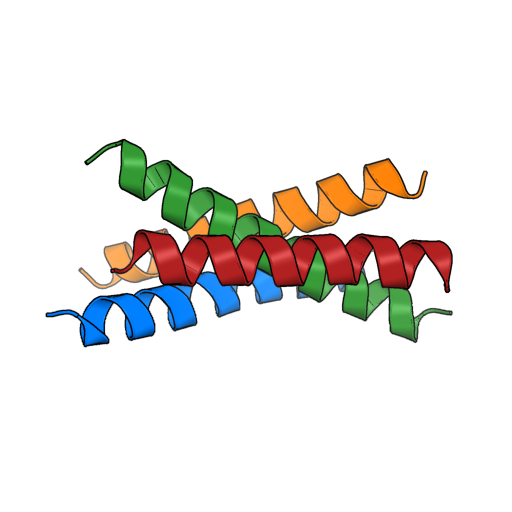1 5 LEU D CA 1
ATOM 659 C C . LEU D 1 5 ? -6.410 29.390 -13.545 1.00 134.40 5 LEU D C 1
ATOM 660 O O . LEU D 1 5 ? -6.095 29.304 -12.353 1.00 120.11 5 LEU D O 1
ATOM 665 N N . PHE D 1 6 ? -7.550 29.964 -13.939 1.00 153.77 6 PHE D N 1
ATOM 666 C CA . PHE D 1 6 ? -8.490 30.509 -12.966 1.00 154.29 6 PHE D CA 1
ATOM 667 C C . PHE D 1 6 ? -9.104 29.429 -12.085 1.00 145.11 6 PHE D C 1
ATOM 668 O O . PHE D 1 6 ? -9.542 29.730 -10.969 1.00 145.31 6 PHE D O 1
ATOM 676 N N . ILE D 1 7 ? -9.134 28.183 -12.550 1.00 129.84 7 ILE D N 1
ATOM 677 C CA . ILE D 1 7 ? -9.729 27.105 -11.770 1.00 120.82 7 ILE D CA 1
ATOM 678 C C . ILE D 1 7 ? -8.715 26.441 -10.839 1.00 111.23 7 ILE D C 1
ATOM 679 O O . ILE D 1 7 ? -9.066 26.059 -9.718 1.00 91.35 7 ILE D O 1
ATOM 684 N N . LEU D 1 8 ? -7.457 26.313 -11.265 1.00 120.86 8 LEU D N 1
ATOM 685 C CA . LEU D 1 8 ? -6.455 25.673 -10.418 1.00 116.53 8 LEU D CA 1
ATOM 686 C C . LEU D 1 8 ? -5.966 26.604 -9.314 1.00 116.44 8 LEU D C 1
ATOM 687 O O . LEU D 1 8 ? -5.727 26.158 -8.186 1.00 113.30 8 LEU D O 1
ATOM 692 N N . VAL D 1 9 ? -5.806 27.895 -9.616 1.00 114.87 9 VAL D N 1
ATOM 693 C CA . VAL D 1 9 ? -5.366 28.840 -8.594 1.00 114.65 9 VAL D CA 1
ATOM 694 C C . VAL D 1 9 ? -6.445 29.021 -7.533 1.00 110.92 9 VAL D C 1
ATOM 695 O O . VAL D 1 9 ? -6.146 29.172 -6.342 1.00 109.60 9 VAL D O 1
ATOM 699 N N . ALA D 1 10 ? -7.717 29.000 -7.944 1.00 107.39 10 ALA D N 1
ATOM 700 C CA . ALA D 1 10 ? -8.806 29.084 -6.977 1.00 103.89 10 ALA D CA 1
ATOM 701 C C . ALA D 1 10 ? -8.817 27.881 -6.044 1.00 99.84 10 ALA D C 1
ATOM 702 O O . ALA D 1 10 ? -9.202 28.004 -4.875 1.00 92.51 10 ALA D O 1
ATOM 704 N N . ILE D 1 11 ? -8.401 26.713 -6.538 1.00 102.92 11 ILE D N 1
ATOM 705 C CA . ILE D 1 11 ? -8.281 25.542 -5.676 1.00 102.00 11 ILE D CA 1
ATOM 706 C C . ILE D 1 11 ? -7.067 25.676 -4.766 1.00 98.81 11 ILE D C 1
ATOM 707 O O . ILE D 1 11 ? -7.099 25.267 -3.599 1.00 96.90 11 ILE D O 1
ATOM 712 N N . LEU D 1 12 ? -5.981 26.261 -5.279 1.00 95.77 12 LEU D N 1
ATOM 713 C CA . LEU D 1 12 ? -4.784 26.451 -4.465 1.00 90.96 12 LEU D CA 1
ATOM 714 C C . LEU D 1 12 ? -5.062 27.371 -3.283 1.00 98.98 12 LEU D C 1
ATOM 715 O O . LEU D 1 12 ? -4.610 27.109 -2.161 1.00 101.14 12 LEU D O 1
ATOM 720 N N . GLY D 1 13 ? -5.801 28.457 -3.515 1.00 105.96 13 GLY D N 1
ATOM 721 C CA . GLY D 1 13 ? -6.152 29.346 -2.420 1.00 110.11 13 GLY D CA 1
ATOM 722 C C . GLY D 1 13 ? -7.059 28.683 -1.402 1.00 106.37 13 GLY D C 1
ATOM 723 O O . GLY D 1 13 ? -6.895 28.874 -0.192 1.00 110.16 13 GLY D O 1
ATOM 724 N N . GLY D 1 14 ? -8.026 27.894 -1.874 1.00 92.29 14 GLY D N 1
ATOM 725 C CA . GLY D 1 14 ? -8.884 27.150 -0.971 1.00 86.13 14 GLY D CA 1
ATOM 726 C C . GLY D 1 14 ? -8.159 26.083 -0.180 1.00 88.87 14 GLY D C 1
ATOM 727 O O . GLY D 1 14 ? -8.635 25.689 0.890 1.00 84.47 14 GLY D O 1
ATOM 728 N N . LEU D 1 15 ? -7.019 25.606 -0.682 1.00 91.42 15 LEU D N 1
ATOM 729 C CA . LEU D 1 15 ? -6.230 24.627 0.055 1.00 93.31 15 LEU D CA 1
ATOM 730 C C . LEU D 1 15 ? -5.351 25.295 1.105 1.00 98.94 15 LEU D C 1
ATOM 731 O O . LEU D 1 15 ? -5.242 24.797 2.231 1.00 101.15 15 LEU D O 1
ATOM 736 N N . PHE D 1 16 ? -4.719 26.419 0.758 1.00 101.90 16 PHE D N 1
ATOM 737 C CA . PHE D 1 16 ? -3.859 27.103 1.719 1.00 109.96 16 PHE D CA 1
ATOM 738 C C . PHE D 1 16 ? -4.673 27.713 2.853 1.00 115.59 16 PHE D C 1
ATOM 739 O O . PHE D 1 16 ? -4.245 27.690 4.013 1.00 115.49 16 PHE D O 1
ATOM 747 N N . GLY D 1 17 ? -5.843 28.270 2.537 1.00 118.32 17 GLY D N 1
ATOM 748 C CA . GLY D 1 17 ? -6.711 28.778 3.587 1.00 117.41 17 GLY D CA 1
ATOM 749 C C . GLY D 1 17 ? -7.191 27.682 4.516 1.00 112.65 17 GLY D C 1
ATOM 750 O O . GLY D 1 17 ? -7.3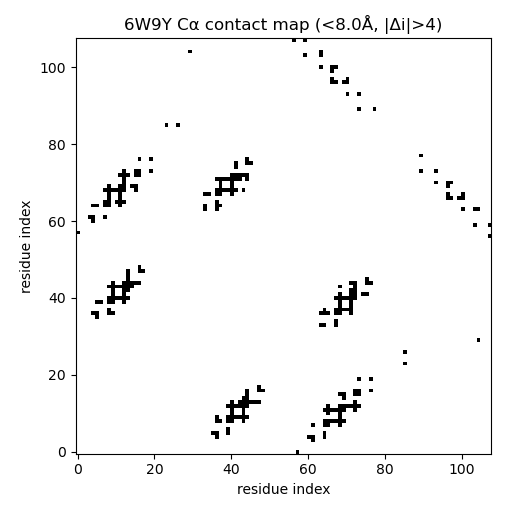47 27.897 5.721 1.00 118.41 17 GLY D O 1
ATOM 751 N N . ALA D 1 18 ? -7.429 26.487 3.970 1.00 103.32 18 ALA D N 1
ATOM 752 C CA . ALA D 1 18 ? -7.808 25.353 4.804 1.00 91.88 18 ALA D CA 1
ATOM 753 C C . ALA D 1 18 ? -6.653 24.895 5.683 1.00 93.38 18 ALA D C 1
ATOM 754 O O . ALA D 1 18 ? -6.880 24.393 6.790 1.00 93.28 18 ALA D O 1
ATOM 756 N N . ILE D 1 19 ? -5.416 25.055 5.211 1.00 87.93 19 ILE D N 1
ATOM 757 C CA . ILE D 1 19 ? -4.256 24.689 6.019 1.00 85.19 19 ILE D CA 1
ATOM 758 C C . ILE D 1 19 ? -4.130 25.620 7.218 1.00 90.01 19 ILE D C 1
ATOM 759 O O . ILE D 1 19 ? -3.990 25.173 8.362 1.00 91.80 19 ILE D O 1
ATOM 764 N N . VAL D 1 20 ? -4.186 26.931 6.973 1.00 93.24 20 VAL D N 1
ATOM 765 C CA . VAL D 1 20 ? -4.016 27.897 8.054 1.00 101.39 20 VAL D CA 1
ATOM 766 C C . VAL D 1 20 ? -5.192 27.836 9.020 1.00 102.47 20 VAL D C 1
ATOM 767 O O . VAL D 1 20 ? -5.014 27.926 10.241 1.00 101.92 20 VAL D O 1
ATOM 771 N N . ALA D 1 21 ? -6.411 27.684 8.496 1.00 101.62 21 ALA D N 1
ATOM 772 C CA . ALA D 1 21 ? -7.578 27.576 9.366 1.00 100.08 21 ALA D CA 1
ATOM 773 C C . ALA D 1 21 ? -7.494 26.337 10.247 1.00 99.81 21 ALA D C 1
ATOM 774 O O . ALA D 1 21 ? -7.898 26.367 11.415 1.00 104.32 21 ALA D O 1
ATOM 776 N N . PHE D 1 22 ? -6.970 25.237 9.704 1.00 94.16 22 PHE D N 1
ATOM 777 C CA . PHE D 1 22 ? -6.787 24.030 10.502 1.00 91.32 22 PHE D CA 1
ATOM 778 C C . PHE D 1 22 ? -5.719 24.238 11.568 1.00 94.63 22 PHE D C 1
ATOM 779 O O . PHE D 1 22 ? -5.990 24.107 12.766 1.00 102.04 22 PHE D O 1
ATOM 787 N N . LEU D 1 23 ? -4.498 24.585 11.146 1.00 86.58 23 LEU D N 1
ATOM 788 C CA . LEU D 1 23 ? -3.380 24.713 12.080 1.00 87.45 23 LEU D CA 1
ATOM 789 C C . LEU D 1 23 ? -3.695 25.683 13.213 1.00 87.44 23 LEU D C 1
ATOM 790 O O . LEU D 1 23 ? -3.276 25.470 14.357 1.00 83.74 23 LEU D O 1
ATOM 795 N N . LEU D 1 24 ? -4.434 26.753 12.916 1.00 89.36 24 LEU D N 1
ATOM 796 C CA . LEU D 1 24 ? -4.790 27.712 13.956 1.00 92.21 24 LEU D CA 1
ATOM 797 C C . LEU D 1 24 ? -5.851 27.141 14.889 1.00 106.32 24 LEU D C 1
ATOM 798 O O . LEU D 1 24 ? -5.725 27.226 16.116 1.00 113.60 24 LEU D O 1
ATOM 803 N N . ALA D 1 25 ? -6.905 26.548 14.325 1.00 114.85 25 ALA D N 1
ATOM 804 C CA . ALA D 1 25 ? -7.949 25.951 15.149 1.00 127.15 25 ALA D CA 1
ATOM 805 C C . ALA D 1 25 ? -7.507 24.639 15.782 1.00 133.41 25 ALA D C 1
ATOM 806 O O . ALA D 1 25 ? -8.094 24.222 16.787 1.00 138.49 25 ALA D O 1
ATOM 808 N N . LEU D 1 26 ? -6.493 23.984 15.225 1.00 136.16 26 LEU D N 1
ATOM 809 C CA . LEU D 1 26 ? -5.974 22.744 15.791 1.00 141.92 26 LEU D CA 1
ATOM 810 C C . LEU D 1 26 ? -5.074 23.030 16.988 1.00 146.95 26 LEU D C 1
ATOM 811 O O . LEU D 1 26 ? -5.254 22.459 18.063 1.00 152.48 26 LEU D O 1
#